Protein AF-A0A355BHC9-F1 (afdb_monomer_lite)

Secondary structure (DSSP, 8-state):
---------SSPPPP---PPP----PPPPBPTT-SEEEEEETTEEEEEE-BSS-EEEEEEEEETTPPPPPHHHHHTTTT-SEEEEEEE-TT--EEEEE--PPTT--EEEEEEEEE---

Foldseek 3Di:
DDDDPPPDDPDDDDDDDDDDDCQDDDFWDWDPPPQDWAPDDQFWTKTKTATQAWFKKKKFKAFPPPDDDDPVCRNVNPRGPDIDMDTYHHGDMDMDTTGRHHGPGDIDMDMDTGHPGD

Radius of gyration: 25.6 Å; chains: 1; bounding box: 84×25×62 Å

Sequence (118 aa):
AEDGAGNLQTTPVKLEVRTAAIDDTTPPVWEAGYPQATSIAETGFTLVGKTDEAGSLYYAVLAKGATEPTSEEVENGTGAIKHGSAAMTAGTECSCAITELAAETDYDVYVVAEDNAH

pLDDT: mean 87.8, std 15.35, range [51.0, 98.56]

Structure (mmCIF, N/CA/C/O backbone):
data_AF-A0A355BHC9-F1
#
_entry.id   AF-A0A355BHC9-F1
#
loop_
_atom_site.group_PDB
_atom_site.id
_atom_site.type_symbol
_atom_site.label_atom_id
_atom_site.label_alt_id
_atom_site.label_comp_id
_atom_site.label_asym_id
_atom_site.label_entity_id
_atom_site.label_seq_id
_atom_site.pdbx_PDB_ins_code
_atom_site.Cartn_x
_atom_site.Cartn_y
_atom_site.Cartn_z
_atom_site.occupancy
_atom_site.B_iso_or_equiv
_atom_site.auth_seq_id
_atom_site.auth_comp_id
_atom_site.auth_asym_id
_atom_site.auth_atom_id
_atom_site.pdbx_PDB_model_num
ATOM 1 N N . ALA A 1 1 ? 67.702 -4.086 -39.404 1.00 55.06 1 ALA A N 1
ATOM 2 C CA . ALA A 1 1 ? 66.532 -4.400 -38.569 1.00 55.06 1 ALA A CA 1
ATOM 3 C C . ALA A 1 1 ? 65.545 -3.272 -38.778 1.00 55.06 1 ALA A C 1
ATOM 5 O O . ALA A 1 1 ? 66.012 -2.148 -38.698 1.00 55.06 1 ALA A O 1
ATOM 6 N N . GLU A 1 2 ? 64.299 -3.589 -39.142 1.00 51.00 2 GLU A N 1
ATOM 7 C CA . GLU A 1 2 ? 63.063 -2.805 -38.935 1.00 51.00 2 GLU A CA 1
ATOM 8 C C . GLU A 1 2 ? 61.977 -3.371 -39.870 1.00 51.00 2 GLU A C 1
ATOM 10 O O . GLU A 1 2 ? 61.818 -2.936 -41.004 1.00 51.00 2 GLU A O 1
ATOM 15 N N . ASP A 1 3 ? 61.267 -4.402 -39.402 1.00 55.72 3 ASP A N 1
ATOM 16 C CA . ASP A 1 3 ? 59.870 -4.621 -39.789 1.00 55.72 3 ASP A CA 1
ATOM 17 C C . ASP A 1 3 ? 59.040 -4.195 -38.577 1.00 55.72 3 ASP A C 1
ATOM 19 O O . ASP A 1 3 ? 59.245 -4.692 -37.468 1.00 55.72 3 ASP A O 1
ATOM 23 N N . GLY A 1 4 ? 58.194 -3.193 -38.770 1.00 55.09 4 GLY A N 1
ATOM 24 C CA . GLY A 1 4 ? 57.394 -2.602 -37.704 1.00 55.09 4 GLY A CA 1
ATOM 25 C C . GLY A 1 4 ? 56.488 -1.466 -38.166 1.00 55.09 4 GLY A C 1
ATOM 26 O O . GLY A 1 4 ? 56.025 -0.687 -37.338 1.00 55.09 4 GLY A O 1
ATOM 27 N N . ALA A 1 5 ? 56.227 -1.332 -39.468 1.00 57.84 5 ALA A N 1
ATOM 28 C CA . ALA A 1 5 ? 55.257 -0.362 -39.959 1.00 57.84 5 ALA A CA 1
ATOM 29 C C . ALA A 1 5 ? 53.887 -1.043 -40.008 1.00 57.84 5 ALA A C 1
ATOM 31 O O . ALA A 1 5 ? 53.484 -1.600 -41.027 1.00 57.84 5 ALA A O 1
ATOM 32 N N . GLY A 1 6 ? 53.195 -1.052 -38.866 1.00 60.25 6 GLY A N 1
ATOM 33 C CA . GLY A 1 6 ? 51.826 -1.550 -38.776 1.00 60.25 6 GLY A CA 1
ATOM 34 C C . GLY A 1 6 ? 50.956 -0.920 -39.866 1.00 60.25 6 GLY A C 1
ATOM 35 O O . GLY A 1 6 ? 50.880 0.302 -39.973 1.00 60.25 6 GLY A O 1
ATOM 36 N N . ASN A 1 7 ? 50.319 -1.762 -40.683 1.00 67.75 7 ASN A N 1
ATOM 37 C CA . ASN A 1 7 ? 49.438 -1.367 -41.784 1.00 67.75 7 ASN A CA 1
ATOM 38 C C . ASN A 1 7 ? 48.092 -0.839 -41.250 1.00 67.75 7 ASN A C 1
ATOM 40 O O . ASN A 1 7 ? 47.045 -1.467 -41.415 1.00 67.75 7 ASN A O 1
ATOM 44 N N . LEU A 1 8 ? 48.139 0.275 -40.522 1.00 61.94 8 LEU A N 1
ATOM 45 C CA . LEU A 1 8 ? 46.978 0.899 -39.908 1.00 61.94 8 LEU A CA 1
ATOM 46 C C . LEU A 1 8 ? 46.284 1.817 -40.919 1.00 61.94 8 LEU A C 1
ATOM 48 O O . LEU A 1 8 ? 46.925 2.540 -41.679 1.00 61.94 8 LEU A O 1
ATOM 52 N N . GLN A 1 9 ? 44.956 1.786 -40.919 1.00 64.25 9 GLN A N 1
ATOM 53 C CA . GLN A 1 9 ? 44.127 2.570 -41.827 1.00 64.25 9 GLN A CA 1
ATOM 54 C C . GLN A 1 9 ? 44.439 4.075 -41.729 1.00 64.25 9 GLN A C 1
ATOM 56 O O . GLN A 1 9 ? 44.477 4.645 -40.641 1.00 64.25 9 GLN A O 1
ATOM 61 N N . THR A 1 10 ? 44.616 4.735 -42.878 1.00 72.50 10 THR A N 1
ATOM 62 C CA . THR A 1 10 ? 44.998 6.159 -42.966 1.00 72.50 10 THR A CA 1
ATOM 63 C C . THR A 1 10 ? 43.844 7.125 -42.713 1.00 72.50 10 THR A C 1
ATOM 65 O O . THR A 1 10 ? 44.063 8.322 -42.536 1.00 72.50 10 THR A O 1
ATOM 68 N N . THR A 1 11 ? 42.602 6.644 -42.711 1.00 61.72 11 THR A N 1
ATOM 69 C CA . THR A 1 11 ? 41.423 7.480 -42.459 1.00 61.72 11 THR A CA 1
ATOM 70 C C . THR A 1 11 ? 40.434 6.733 -41.576 1.00 61.72 11 THR A C 1
ATOM 72 O O . THR A 1 11 ? 39.849 5.761 -42.049 1.00 61.72 11 THR A O 1
ATOM 75 N N . PRO A 1 12 ? 40.227 7.141 -40.315 1.00 69.19 12 PRO A N 1
ATOM 76 C CA . PRO A 1 12 ? 39.269 6.482 -39.435 1.00 69.19 12 PRO A CA 1
ATOM 77 C C . PRO A 1 12 ? 37.821 6.678 -39.918 1.00 69.19 12 PRO A C 1
ATOM 79 O O . PRO A 1 12 ? 37.490 7.692 -40.533 1.00 69.19 12 PRO A O 1
ATOM 82 N N . VAL A 1 13 ? 36.948 5.713 -39.611 1.00 85.38 13 VAL A N 1
ATOM 83 C CA . VAL A 1 13 ? 35.499 5.792 -39.871 1.00 85.38 13 VAL A CA 1
ATOM 84 C C . VAL A 1 13 ? 34.794 6.322 -38.624 1.00 85.38 13 VAL A C 1
ATOM 86 O O . VAL A 1 13 ? 34.962 5.774 -37.536 1.00 85.38 13 VAL A O 1
ATOM 89 N N . LYS A 1 14 ? 33.986 7.378 -38.774 1.00 70.00 14 LYS A N 1
ATOM 90 C CA . LYS A 1 14 ? 33.118 7.882 -37.701 1.00 70.00 14 LYS A CA 1
ATOM 91 C C . LYS A 1 14 ? 31.873 6.999 -37.611 1.00 70.00 14 LYS A C 1
ATOM 93 O O . LYS A 1 14 ? 31.102 6.956 -38.566 1.00 70.00 14 LYS A O 1
ATOM 98 N N . LEU A 1 15 ? 31.661 6.341 -36.472 1.00 56.62 15 LEU A N 1
ATOM 99 C CA . LEU A 1 15 ? 30.392 5.684 -36.160 1.00 56.62 15 LEU A CA 1
ATOM 100 C C . LEU A 1 15 ? 29.579 6.594 -35.240 1.00 56.62 15 LEU A C 1
ATOM 102 O O . LEU A 1 15 ? 30.007 6.905 -34.130 1.00 56.62 15 LEU A O 1
ATOM 106 N N . GLU A 1 16 ? 28.418 7.034 -35.710 1.00 61.12 16 GLU A N 1
ATOM 107 C CA . GLU A 1 16 ? 27.468 7.756 -34.868 1.00 61.12 16 GLU A CA 1
ATOM 108 C C . GLU A 1 16 ? 26.646 6.731 -34.086 1.00 61.12 16 GLU A C 1
ATOM 110 O O . GLU A 1 16 ? 25.800 6.036 -34.644 1.00 61.12 16 GLU A O 1
ATOM 115 N N . VAL A 1 17 ? 26.946 6.605 -32.792 1.00 60.34 17 VAL A N 1
ATOM 116 C CA . VAL A 1 17 ? 26.212 5.757 -31.847 1.00 60.34 17 VAL A CA 1
ATOM 117 C C . VAL A 1 17 ? 25.418 6.651 -30.907 1.00 60.34 17 VAL A C 1
ATOM 119 O O . VAL A 1 17 ? 25.961 7.591 -30.329 1.00 60.34 17 VAL A O 1
ATOM 122 N N . ARG A 1 18 ? 24.143 6.316 -30.713 1.00 58.97 18 ARG A N 1
ATOM 123 C CA . ARG A 1 18 ? 23.320 6.812 -29.610 1.00 58.97 18 ARG A CA 1
ATOM 124 C C . ARG A 1 18 ? 22.978 5.627 -28.715 1.00 58.97 18 ARG A C 1
ATOM 126 O O . ARG A 1 18 ? 22.380 4.665 -29.187 1.00 58.97 18 ARG A O 1
ATOM 133 N N . THR A 1 19 ? 23.360 5.688 -27.445 1.00 57.59 19 THR A N 1
ATOM 134 C CA . THR A 1 19 ? 22.872 4.753 -26.424 1.00 57.59 19 THR A CA 1
ATOM 135 C C . THR A 1 19 ? 21.426 5.119 -26.072 1.00 57.59 19 THR A C 1
ATOM 137 O O . THR A 1 19 ? 21.087 6.304 -26.043 1.00 57.59 19 THR A O 1
ATOM 140 N N . ALA A 1 20 ? 20.556 4.124 -25.879 1.00 56.41 20 ALA A N 1
ATOM 141 C CA . ALA A 1 20 ? 19.162 4.361 -25.501 1.00 56.41 20 ALA A CA 1
ATOM 142 C C . ALA A 1 20 ? 19.079 5.082 -24.143 1.00 56.41 20 ALA A C 1
ATOM 144 O O . ALA A 1 20 ? 19.908 4.828 -23.269 1.00 56.41 20 ALA A O 1
ATOM 145 N N . ALA A 1 21 ? 18.096 5.973 -23.986 1.00 57.00 21 ALA A N 1
ATOM 146 C CA . ALA A 1 21 ? 17.645 6.391 -22.664 1.00 57.00 21 ALA A CA 1
ATOM 147 C C . ALA A 1 21 ? 16.741 5.274 -22.129 1.00 57.00 21 ALA A C 1
ATOM 149 O O . ALA A 1 21 ? 15.896 4.769 -22.871 1.00 57.00 21 ALA A O 1
ATOM 150 N N . ILE A 1 22 ? 16.996 4.845 -20.900 1.00 54.84 22 ILE A N 1
ATOM 151 C CA . ILE A 1 22 ? 16.190 3.874 -20.159 1.00 54.84 22 ILE A CA 1
ATOM 152 C C . ILE A 1 22 ? 15.251 4.635 -19.223 1.00 54.84 22 ILE A C 1
ATOM 154 O O . ILE A 1 22 ? 15.260 4.352 -18.036 1.00 54.84 22 ILE A O 1
ATOM 158 N N . ASP A 1 23 ? 14.522 5.640 -19.726 1.00 58.50 23 ASP A N 1
ATOM 159 C CA . ASP A 1 23 ? 13.458 6.256 -18.927 1.00 58.50 23 ASP A CA 1
ATOM 160 C C . ASP A 1 23 ? 12.441 5.139 -18.643 1.00 58.50 23 ASP A C 1
ATOM 162 O O . ASP A 1 23 ? 11.641 4.780 -19.520 1.00 58.50 23 ASP A O 1
ATOM 166 N N . ASP A 1 24 ? 12.565 4.501 -17.479 1.00 62.59 24 ASP A N 1
ATOM 167 C CA . ASP A 1 24 ? 11.571 3.552 -17.021 1.00 62.59 24 ASP A CA 1
ATOM 168 C C . ASP A 1 24 ? 10.325 4.358 -16.680 1.00 62.59 24 ASP A C 1
ATOM 170 O O . ASP A 1 24 ? 10.375 5.428 -16.078 1.00 62.59 24 ASP A O 1
ATOM 174 N N . THR A 1 25 ? 9.213 3.925 -17.246 1.00 66.69 25 THR A N 1
ATOM 175 C CA . THR A 1 25 ? 7.926 4.617 -17.125 1.00 66.69 25 THR A CA 1
ATOM 176 C C . THR A 1 25 ? 6.816 3.624 -16.829 1.00 66.69 25 THR A C 1
ATOM 178 O O . THR A 1 25 ? 5.633 3.983 -16.878 1.00 66.69 25 THR A O 1
ATOM 181 N N . THR A 1 26 ? 7.168 2.358 -16.589 1.00 75.62 26 THR A N 1
ATOM 182 C CA . THR A 1 26 ? 6.192 1.353 -16.205 1.00 75.62 26 THR A CA 1
ATOM 183 C C . THR A 1 26 ? 5.975 1.433 -14.701 1.00 75.62 26 THR A C 1
ATOM 185 O O . THR A 1 26 ? 6.935 1.387 -13.961 1.00 75.62 26 THR A O 1
ATOM 188 N N . PRO A 1 27 ? 4.733 1.570 -14.213 1.00 81.31 27 PRO A N 1
ATOM 189 C CA . PRO A 1 27 ? 4.493 1.562 -12.777 1.00 81.31 27 PRO A CA 1
ATOM 190 C C . PRO A 1 27 ? 4.730 0.156 -12.192 1.00 81.31 27 PRO A C 1
ATOM 192 O O . PRO A 1 27 ? 4.425 -0.829 -12.879 1.00 81.31 27 PRO A O 1
ATOM 195 N N . PRO A 1 28 ? 5.125 0.044 -10.906 1.00 89.00 28 PRO A N 1
ATOM 196 C CA . PRO A 1 28 ? 5.324 -1.240 -10.255 1.00 89.00 28 PRO A CA 1
ATOM 197 C C . PRO A 1 28 ? 4.053 -2.090 -10.281 1.00 89.00 28 PRO A C 1
ATOM 199 O O . PRO A 1 28 ? 2.951 -1.615 -9.981 1.00 89.00 28 PRO A O 1
ATOM 202 N N . VAL A 1 29 ? 4.201 -3.380 -10.572 1.00 92.00 29 VAL A N 1
ATOM 203 C CA . VAL A 1 29 ? 3.105 -4.348 -10.557 1.00 92.00 29 VAL A CA 1
ATOM 204 C C . VAL A 1 29 ? 3.199 -5.194 -9.296 1.00 92.00 29 VAL A C 1
ATOM 206 O O . VAL A 1 29 ? 4.242 -5.762 -8.974 1.00 92.00 29 VAL A O 1
ATOM 209 N N . TRP A 1 30 ? 2.085 -5.313 -8.571 1.00 94.88 30 TRP A N 1
ATOM 210 C CA . TRP A 1 30 ? 2.005 -6.204 -7.415 1.00 94.88 30 TRP A CA 1
ATOM 211 C C . TRP A 1 30 ? 2.245 -7.658 -7.822 1.00 94.88 30 TRP A C 1
ATOM 213 O O . TRP A 1 30 ? 1.598 -8.186 -8.731 1.00 94.88 30 TRP A O 1
ATOM 223 N N . GLU A 1 31 ? 3.135 -8.337 -7.102 1.00 96.38 31 GLU A N 1
ATOM 224 C CA . GLU A 1 31 ? 3.299 -9.776 -7.258 1.00 96.38 31 GLU A CA 1
ATOM 225 C C . GLU A 1 31 ? 2.065 -10.538 -6.751 1.00 96.38 31 GLU A C 1
ATOM 227 O O . GLU A 1 31 ? 1.328 -10.092 -5.868 1.00 96.38 31 GLU A O 1
ATOM 232 N N . ALA A 1 32 ? 1.844 -11.738 -7.293 1.00 96.25 32 ALA A N 1
ATOM 233 C CA . ALA A 1 32 ? 0.706 -12.571 -6.921 1.00 96.25 32 ALA A CA 1
ATOM 234 C C . ALA A 1 32 ? 0.666 -12.841 -5.404 1.00 96.25 32 ALA A C 1
ATOM 236 O O . ALA A 1 32 ? 1.629 -13.340 -4.824 1.00 96.25 32 ALA A O 1
ATOM 237 N N . GLY A 1 33 ? -0.480 -12.552 -4.779 1.00 95.38 33 GLY A N 1
ATOM 238 C CA . GLY A 1 33 ? -0.669 -12.669 -3.329 1.00 95.38 33 GLY A CA 1
ATOM 239 C C . GLY A 1 33 ? -0.381 -11.385 -2.544 1.00 95.38 33 GLY A C 1
ATOM 240 O O . GLY A 1 33 ? -0.571 -11.389 -1.331 1.00 95.38 33 GLY A O 1
ATOM 241 N N . TYR A 1 34 ? 0.022 -10.303 -3.216 1.00 96.44 34 TYR A N 1
ATOM 242 C CA . TYR A 1 34 ? 0.229 -8.980 -2.629 1.00 96.44 34 TYR A CA 1
ATOM 243 C C . TYR A 1 34 ? -0.704 -7.925 -3.250 1.00 96.44 34 TYR A C 1
ATOM 245 O O . TYR A 1 34 ? -1.167 -8.104 -4.379 1.00 96.44 34 TYR A O 1
ATOM 253 N N . PRO A 1 35 ? -0.968 -6.814 -2.537 1.00 97.38 35 PRO A N 1
ATOM 254 C CA . PRO A 1 35 ? -0.670 -6.599 -1.116 1.00 97.38 35 PRO A CA 1
ATOM 255 C C . PRO A 1 35 ? -1.537 -7.490 -0.207 1.00 97.38 35 PRO A C 1
ATOM 257 O O . PRO A 1 35 ? -2.590 -7.978 -0.617 1.00 97.38 35 PRO A O 1
ATOM 260 N N . GLN A 1 36 ? -1.102 -7.714 1.036 1.00 97.69 36 GLN A N 1
ATOM 261 C CA . GLN A 1 36 ? -1.808 -8.584 1.986 1.00 97.69 36 GLN A CA 1
ATOM 262 C C . GLN A 1 36 ? -1.691 -8.082 3.430 1.00 97.69 36 GLN A C 1
ATOM 264 O O . GLN A 1 36 ? -0.644 -7.593 3.848 1.00 97.69 36 GLN A O 1
ATOM 269 N N . ALA A 1 37 ? -2.748 -8.270 4.224 1.00 97.31 37 ALA A N 1
ATOM 270 C CA . ALA A 1 37 ? -2.697 -8.116 5.676 1.00 97.31 37 ALA A CA 1
ATOM 271 C C . ALA A 1 37 ? -2.318 -9.444 6.355 1.00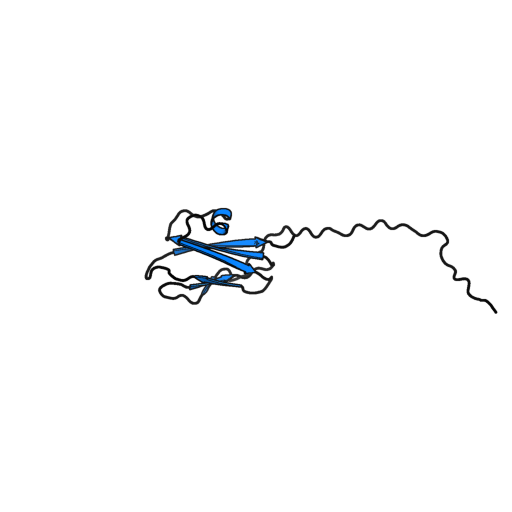 97.31 37 ALA A C 1
ATOM 273 O O . ALA A 1 37 ? -2.913 -10.490 6.095 1.00 97.31 37 ALA A O 1
ATOM 274 N N . THR A 1 38 ? -1.339 -9.401 7.251 1.00 97.38 38 THR A N 1
ATOM 275 C CA . THR A 1 38 ? -0.857 -10.529 8.057 1.00 97.38 38 THR A CA 1
ATOM 276 C C . THR A 1 38 ? -0.800 -10.136 9.533 1.00 97.38 38 THR A C 1
ATOM 278 O O . THR A 1 38 ? -1.056 -8.984 9.883 1.00 97.38 38 THR A O 1
ATOM 281 N N . SER A 1 39 ? -0.486 -11.089 10.419 1.00 96.69 39 SER A N 1
ATOM 282 C CA . SER A 1 39 ? -0.301 -10.832 11.859 1.00 96.69 39 SER A CA 1
ATOM 283 C C . SER A 1 39 ? -1.442 -10.018 12.491 1.00 96.69 39 SER A C 1
ATOM 285 O O . SER A 1 39 ? -1.202 -9.071 13.236 1.00 96.69 39 SER A O 1
ATOM 287 N N . ILE A 1 40 ? -2.688 -10.359 12.144 1.00 96.12 40 ILE A N 1
ATOM 288 C CA . ILE A 1 40 ? -3.881 -9.634 12.593 1.00 96.12 40 ILE A CA 1
ATOM 289 C C . ILE A 1 40 ? -4.026 -9.792 14.110 1.00 96.12 40 ILE A C 1
ATOM 291 O O . ILE A 1 40 ? -4.081 -10.907 14.631 1.00 96.12 40 ILE A O 1
ATOM 295 N N . ALA A 1 41 ? -4.087 -8.662 14.803 1.00 96.38 41 ALA A N 1
ATOM 296 C CA . ALA A 1 41 ? -4.260 -8.531 16.240 1.00 96.38 41 ALA A CA 1
ATOM 297 C C . ALA A 1 41 ? -5.528 -7.720 16.549 1.00 96.38 41 ALA A C 1
ATOM 299 O O . ALA A 1 41 ? -6.191 -7.204 15.654 1.00 96.38 41 ALA A O 1
ATOM 300 N N . GLU A 1 42 ? -5.858 -7.585 17.834 1.00 96.81 42 GLU A N 1
ATOM 301 C CA . GLU A 1 42 ? -7.064 -6.877 18.285 1.00 96.81 42 GLU A CA 1
ATOM 302 C C . GLU A 1 42 ? -7.115 -5.412 17.816 1.00 96.81 42 GLU A C 1
ATOM 304 O O . GLU A 1 42 ? -8.177 -4.915 17.464 1.00 96.81 42 GLU A O 1
ATOM 309 N N . THR A 1 43 ? -5.968 -4.729 17.785 1.00 97.62 43 THR A N 1
ATOM 310 C CA . THR A 1 43 ? -5.863 -3.282 17.520 1.00 97.62 43 THR A CA 1
ATOM 311 C C . TH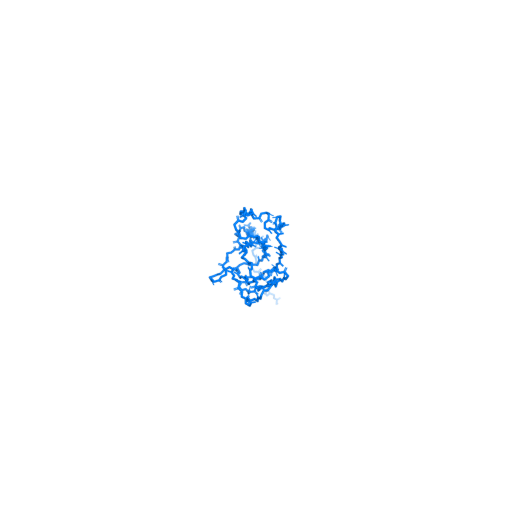R A 1 43 ? -4.874 -2.954 16.400 1.00 97.62 43 THR A C 1
ATOM 313 O O . THR A 1 43 ? -4.312 -1.855 16.345 1.00 97.62 43 THR A O 1
ATOM 316 N N . GLY A 1 44 ? -4.614 -3.909 15.505 1.00 97.81 44 GLY A N 1
ATOM 317 C CA . GLY A 1 44 ? -3.637 -3.720 14.440 1.00 97.81 44 GLY A CA 1
ATOM 318 C C . GLY A 1 44 ? -3.367 -4.957 13.594 1.00 97.81 44 GLY A C 1
ATOM 319 O O . GLY A 1 44 ? -3.893 -6.036 13.843 1.00 97.81 44 GLY A O 1
ATOM 320 N N . PHE A 1 45 ? -2.524 -4.787 12.584 1.00 98.56 45 PHE A N 1
ATOM 321 C CA . PHE A 1 45 ? -2.055 -5.844 11.691 1.00 98.56 45 PHE A CA 1
ATOM 322 C C . PHE A 1 45 ? -0.757 -5.404 11.000 1.00 98.56 45 PHE A C 1
ATOM 324 O O . PHE A 1 45 ? -0.309 -4.262 11.128 1.00 98.56 45 PHE A O 1
ATOM 331 N N . THR A 1 46 ? -0.130 -6.308 10.255 1.00 98.50 46 THR A N 1
ATOM 332 C CA . THR A 1 46 ? 1.004 -5.989 9.383 1.00 98.50 46 THR A CA 1
ATOM 333 C C . THR A 1 46 ? 0.543 -5.993 7.933 1.00 98.50 46 THR A C 1
ATOM 335 O O . THR A 1 46 ? 0.052 -7.006 7.443 1.00 98.50 46 THR A O 1
ATOM 338 N N . LEU A 1 47 ? 0.706 -4.875 7.234 1.00 98.50 47 LEU A N 1
ATOM 339 C CA . LEU A 1 47 ? 0.550 -4.814 5.785 1.00 98.50 47 LEU A CA 1
ATOM 340 C C . LEU A 1 47 ? 1.868 -5.240 5.141 1.00 98.50 47 LEU A C 1
ATOM 342 O O . LEU A 1 47 ? 2.907 -4.667 5.462 1.00 98.50 47 LEU A O 1
ATOM 346 N N . VAL A 1 48 ? 1.828 -6.218 4.242 1.00 98.19 48 VAL A N 1
ATOM 347 C CA . VAL A 1 48 ? 2.979 -6.627 3.430 1.00 98.19 48 VAL A CA 1
ATOM 348 C C . VAL A 1 48 ? 2.725 -6.336 1.957 1.00 98.19 48 VAL A C 1
ATOM 350 O O . VAL A 1 48 ? 1.606 -6.499 1.460 1.00 98.19 48 VAL A O 1
ATOM 353 N N . GLY A 1 49 ? 3.771 -5.901 1.262 1.00 97.56 49 GLY A N 1
ATOM 354 C CA . GLY A 1 49 ? 3.741 -5.555 -0.153 1.00 97.56 49 GLY A CA 1
ATOM 355 C C . GLY A 1 49 ? 4.962 -6.097 -0.882 1.00 97.56 49 GLY A C 1
ATOM 356 O O . GLY A 1 49 ? 6.039 -6.211 -0.303 1.00 97.56 49 GLY A O 1
ATOM 357 N N . LYS A 1 50 ? 4.792 -6.438 -2.157 1.00 97.69 50 LYS A N 1
ATOM 358 C CA . LYS A 1 50 ? 5.870 -6.910 -3.022 1.00 97.69 50 LYS A CA 1
ATOM 359 C C . LYS A 1 50 ? 5.541 -6.580 -4.471 1.00 97.69 50 LYS A C 1
ATOM 361 O O . LYS A 1 50 ? 4.458 -6.932 -4.939 1.00 97.69 50 LYS A O 1
ATOM 366 N N . THR A 1 51 ? 6.466 -5.926 -5.155 1.00 96.25 51 THR A N 1
ATOM 367 C CA . THR A 1 51 ? 6.341 -5.526 -6.561 1.00 96.25 51 THR A CA 1
ATOM 368 C C . THR A 1 51 ? 7.488 -6.094 -7.382 1.00 96.25 51 THR A C 1
ATOM 370 O O . THR A 1 51 ? 8.532 -6.460 -6.835 1.00 96.25 51 THR A O 1
ATOM 373 N N . ASP A 1 52 ? 7.297 -6.174 -8.694 1.00 92.69 52 ASP A N 1
ATOM 374 C CA . ASP A 1 52 ? 8.343 -6.536 -9.656 1.00 92.69 52 ASP A CA 1
ATOM 375 C C . ASP A 1 52 ? 9.381 -5.424 -9.883 1.00 92.69 52 ASP A C 1
ATOM 377 O O . ASP A 1 52 ? 10.473 -5.703 -10.376 1.00 92.69 52 ASP A O 1
ATOM 381 N N . GLU A 1 53 ? 9.083 -4.208 -9.427 1.00 89.62 53 GLU A N 1
ATOM 382 C CA . GLU A 1 53 ? 9.948 -3.035 -9.518 1.00 89.62 53 GLU A CA 1
ATOM 383 C C . GLU A 1 53 ? 10.248 -2.404 -8.147 1.00 89.62 53 GLU A C 1
ATOM 385 O O . GLU A 1 53 ? 9.530 -2.617 -7.165 1.00 89.62 53 GLU A O 1
ATOM 390 N N . ALA A 1 54 ? 11.358 -1.667 -8.054 1.00 91.50 54 ALA A N 1
ATOM 391 C CA . ALA A 1 54 ? 11.694 -0.882 -6.871 1.00 91.50 54 ALA A CA 1
ATOM 392 C C . ALA A 1 54 ? 10.864 0.407 -6.839 1.00 91.50 54 ALA A C 1
ATOM 394 O O . ALA A 1 54 ? 10.578 0.998 -7.868 1.00 91.50 54 ALA A O 1
ATOM 395 N N . GLY A 1 55 ? 10.500 0.874 -5.652 1.00 93.81 55 GLY A N 1
ATOM 396 C CA . GLY A 1 55 ? 9.533 1.960 -5.560 1.00 93.81 55 GLY A CA 1
ATOM 397 C C . GLY A 1 55 ? 9.181 2.316 -4.131 1.00 93.81 55 GLY A C 1
ATOM 398 O O . GLY A 1 55 ? 9.949 2.056 -3.198 1.00 93.81 55 GLY A O 1
ATOM 399 N N . SER A 1 56 ? 7.995 2.875 -3.958 1.00 95.88 56 SER A N 1
ATOM 400 C CA . SER A 1 56 ? 7.429 3.231 -2.664 1.00 95.88 56 SER A CA 1
ATOM 401 C C . SER A 1 56 ? 6.030 2.637 -2.534 1.00 95.88 56 SER A C 1
ATOM 403 O O . SER A 1 56 ? 5.195 2.801 -3.414 1.00 95.88 56 SER A O 1
ATOM 405 N N . LEU A 1 57 ? 5.759 1.957 -1.422 1.00 97.44 57 LEU A N 1
ATOM 406 C CA . LEU A 1 57 ? 4.410 1.577 -1.013 1.00 97.44 57 LEU A CA 1
ATOM 407 C C . LEU A 1 57 ? 3.841 2.706 -0.165 1.00 97.44 57 LEU A C 1
ATOM 409 O O . LEU A 1 57 ? 4.472 3.080 0.821 1.00 97.44 57 LEU A O 1
ATOM 413 N N . TYR A 1 58 ? 2.630 3.159 -0.468 1.00 98.25 58 TYR A N 1
ATOM 414 C CA . TYR A 1 58 ? 1.822 4.031 0.382 1.00 98.25 58 TYR A CA 1
ATOM 415 C C . TYR A 1 58 ? 0.540 3.314 0.785 1.00 98.25 58 TYR A C 1
ATOM 417 O O . TYR A 1 58 ? -0.018 2.540 0.004 1.00 98.25 58 TYR A O 1
ATOM 425 N N . TYR A 1 59 ? 0.059 3.561 2.000 1.00 98.44 59 TYR A N 1
ATOM 426 C CA . TYR A 1 59 ? -1.208 3.009 2.462 1.00 98.44 59 TYR A CA 1
ATOM 427 C C . TYR A 1 59 ? -2.041 4.029 3.232 1.00 98.44 59 TYR A C 1
ATOM 429 O O . TYR A 1 59 ? -1.510 4.891 3.934 1.00 98.44 59 TYR A O 1
ATOM 437 N N . ALA A 1 60 ? -3.357 3.846 3.165 1.00 98.38 60 ALA A N 1
ATOM 438 C CA . ALA A 1 60 ? -4.351 4.576 3.936 1.00 98.38 60 ALA A CA 1
ATOM 439 C C . ALA A 1 60 ? -5.399 3.603 4.499 1.00 98.38 60 ALA A C 1
ATOM 441 O O . ALA A 1 60 ? -5.980 2.797 3.772 1.00 98.38 60 ALA A O 1
ATOM 442 N N . VAL A 1 61 ? -5.644 3.681 5.806 1.00 98.38 61 VAL A N 1
ATOM 443 C CA . VAL A 1 61 ? -6.671 2.918 6.527 1.00 98.38 61 VAL A CA 1
ATOM 444 C C . VAL A 1 61 ? -7.853 3.837 6.799 1.00 98.38 61 VAL A C 1
ATOM 446 O O . VAL A 1 61 ? -7.700 4.860 7.469 1.00 98.38 61 VAL A O 1
ATOM 449 N N . LEU A 1 62 ? -9.029 3.478 6.297 1.00 98.12 62 LEU A N 1
ATOM 450 C CA . LEU A 1 62 ? -10.271 4.226 6.462 1.00 98.12 62 LEU A CA 1
ATOM 451 C C . LEU A 1 62 ? -11.311 3.379 7.204 1.00 98.12 62 LEU A C 1
ATOM 453 O O . LEU A 1 62 ? -11.228 2.151 7.252 1.00 98.12 62 LEU A O 1
ATOM 457 N N . ALA A 1 63 ? -12.311 4.038 7.792 1.00 97.06 63 ALA A N 1
ATOM 458 C CA . ALA A 1 63 ? -13.464 3.340 8.354 1.00 97.06 63 ALA A CA 1
ATOM 459 C C . 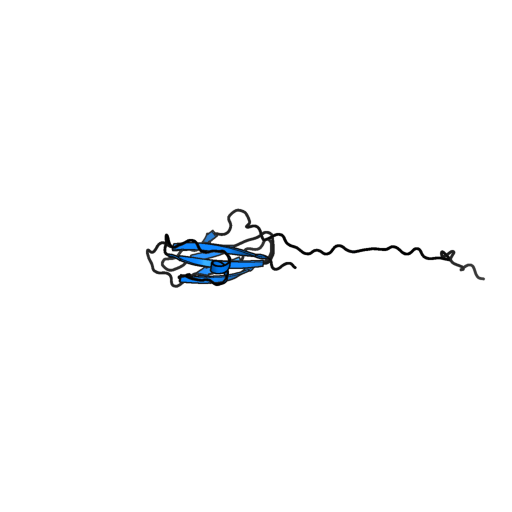ALA A 1 63 ? -14.196 2.549 7.259 1.00 97.06 63 ALA A C 1
ATOM 461 O O . ALA A 1 63 ? -14.300 3.018 6.121 1.00 97.06 63 ALA A O 1
ATOM 462 N N . LYS A 1 64 ? -14.743 1.380 7.612 1.00 97.12 64 LYS A N 1
ATOM 463 C CA . LYS A 1 64 ? -15.521 0.561 6.678 1.00 97.12 64 LYS A CA 1
ATOM 464 C C . LYS A 1 64 ? -16.617 1.384 5.989 1.00 97.12 64 LYS A C 1
ATOM 466 O O . LYS A 1 64 ? -17.475 1.967 6.652 1.00 97.12 64 LYS A O 1
ATOM 471 N N . GLY A 1 65 ? -16.619 1.383 4.656 1.00 94.00 65 GLY A N 1
ATOM 472 C CA . GLY A 1 65 ? -17.633 2.058 3.838 1.00 94.00 65 GLY A CA 1
ATOM 473 C C . GLY A 1 65 ? -17.472 3.577 3.723 1.00 94.00 65 GLY A C 1
ATOM 474 O O . GLY A 1 65 ? -18.393 4.240 3.245 1.00 94.00 65 GLY A O 1
ATOM 475 N N . ALA A 1 66 ? -16.334 4.134 4.148 1.00 95.94 66 ALA A N 1
ATOM 476 C CA . ALA A 1 66 ? -15.958 5.499 3.796 1.00 95.94 66 ALA A CA 1
ATOM 477 C C . ALA A 1 66 ? -15.803 5.657 2.271 1.00 95.94 66 ALA A C 1
ATOM 479 O O . ALA A 1 66 ? -15.655 4.674 1.543 1.00 95.94 66 ALA A O 1
ATOM 480 N N . THR A 1 67 ? -15.833 6.902 1.790 1.00 95.12 67 THR A N 1
ATOM 481 C CA . THR A 1 67 ? -15.554 7.210 0.382 1.00 95.12 67 THR A CA 1
ATOM 482 C C . THR A 1 67 ? -14.180 6.671 -0.009 1.00 95.12 67 THR A C 1
ATOM 484 O O . THR A 1 67 ? -13.207 6.893 0.709 1.00 95.12 67 THR A O 1
ATOM 487 N N . GLU A 1 68 ? -14.118 5.971 -1.141 1.00 95.31 68 GLU A N 1
ATOM 488 C CA . GLU A 1 68 ? -12.865 5.471 -1.706 1.00 95.31 68 GLU A CA 1
ATOM 489 C C . GLU A 1 68 ? -11.919 6.647 -2.026 1.00 95.31 68 GLU A C 1
ATOM 491 O O . GLU A 1 68 ? -12.346 7.583 -2.711 1.00 95.31 68 GLU A O 1
ATOM 496 N N . PRO A 1 69 ? -10.671 6.634 -1.520 1.00 93.81 69 PRO A N 1
ATOM 497 C CA . PRO A 1 69 ? -9.694 7.679 -1.791 1.00 93.81 69 PRO A CA 1
ATOM 498 C C . PRO A 1 69 ? -9.091 7.531 -3.193 1.00 93.81 69 PRO A C 1
ATOM 500 O O . PRO A 1 69 ? -8.960 6.432 -3.733 1.00 93.81 69 PRO A O 1
ATOM 503 N N . THR A 1 70 ? -8.653 8.644 -3.766 1.00 97.00 70 THR A N 1
ATOM 504 C CA . THR A 1 70 ? -7.767 8.666 -4.938 1.00 97.00 70 THR A CA 1
ATOM 505 C C . THR A 1 70 ? -6.343 8.238 -4.567 1.00 97.00 70 THR A C 1
ATOM 507 O O . THR A 1 70 ? -5.960 8.275 -3.399 1.00 97.00 70 THR A O 1
ATOM 510 N N . SER A 1 71 ? -5.514 7.874 -5.553 1.00 95.12 71 SER A N 1
ATOM 511 C CA . SER A 1 71 ? -4.114 7.503 -5.291 1.00 95.12 71 SER A CA 1
ATOM 512 C C . SER A 1 71 ? -3.318 8.617 -4.602 1.00 95.12 71 SER A C 1
ATOM 514 O O . SER A 1 71 ? -2.567 8.337 -3.675 1.00 95.12 71 SER A O 1
ATOM 516 N N . GLU A 1 72 ? -3.540 9.875 -4.995 1.00 94.94 72 GLU A N 1
ATOM 517 C CA . GLU A 1 72 ? -2.923 11.054 -4.367 1.00 94.94 72 GLU A CA 1
ATOM 518 C C . GLU A 1 72 ? -3.389 11.229 -2.912 1.00 94.94 72 GLU A C 1
ATOM 520 O O . GLU A 1 72 ? -2.615 11.614 -2.036 1.00 94.94 72 GLU A O 1
ATOM 525 N N . GLU A 1 73 ? -4.651 10.909 -2.613 1.00 96.62 73 GLU A N 1
ATOM 526 C CA . GLU A 1 73 ? -5.152 10.907 -1.238 1.00 96.62 73 GLU A CA 1
ATOM 527 C C . GLU A 1 73 ? -4.581 9.747 -0.415 1.00 96.62 73 GLU A C 1
ATOM 529 O O . GLU A 1 73 ? -4.385 9.927 0.783 1.00 96.62 73 GLU A O 1
ATOM 534 N N . VAL A 1 74 ? -4.273 8.591 -1.017 1.00 97.75 74 VAL A N 1
ATOM 535 C CA . VAL A 1 74 ? -3.570 7.487 -0.335 1.00 97.75 74 VAL A CA 1
ATOM 536 C C . VAL A 1 74 ? -2.125 7.873 -0.024 1.00 97.75 74 VAL A C 1
ATOM 538 O O . VAL A 1 74 ? -1.684 7.683 1.107 1.00 97.75 74 VAL A O 1
ATOM 541 N N . GLU A 1 75 ? -1.414 8.450 -0.992 1.00 95.38 75 GLU A N 1
ATOM 542 C CA . GLU A 1 75 ? -0.035 8.928 -0.841 1.00 95.38 75 GLU A CA 1
ATOM 543 C C . GLU A 1 75 ? 0.077 9.988 0.265 1.00 95.38 75 GLU A C 1
ATOM 545 O O . GLU A 1 75 ? 0.895 9.869 1.178 1.00 95.38 75 GLU A O 1
ATOM 550 N N . ASN A 1 76 ? -0.814 10.984 0.242 1.00 95.81 76 ASN A N 1
ATOM 551 C CA . ASN A 1 76 ? -0.862 12.053 1.241 1.00 95.81 76 ASN A CA 1
ATOM 552 C C . ASN A 1 76 ? -1.601 11.653 2.533 1.00 95.81 76 ASN A C 1
ATOM 554 O O . ASN A 1 76 ? -1.634 12.425 3.493 1.00 95.81 76 ASN A O 1
ATOM 558 N N . GLY A 1 77 ? -2.248 10.484 2.548 1.00 95.50 77 GLY A N 1
ATOM 559 C CA . GLY A 1 77 ? -3.084 9.984 3.639 1.00 95.50 77 GLY A CA 1
ATOM 560 C C . GLY A 1 77 ? -4.268 10.890 4.011 1.00 95.50 77 GLY A C 1
ATOM 561 O O . GLY A 1 77 ? -4.656 10.991 5.179 1.00 95.50 77 GLY A O 1
ATOM 562 N N . THR A 1 78 ? -4.859 11.560 3.025 1.00 96.81 78 THR A N 1
ATOM 563 C CA . THR A 1 7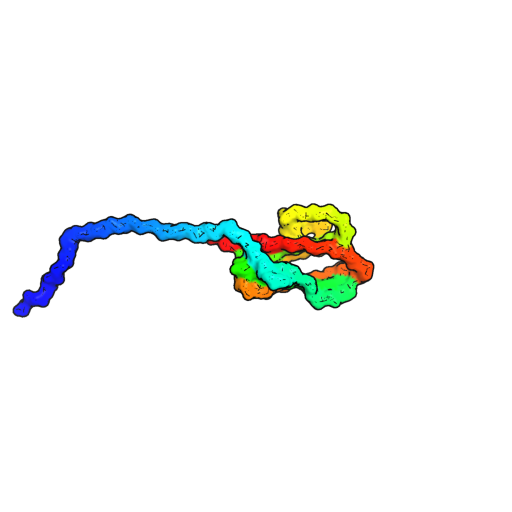8 ? -5.995 12.468 3.214 1.00 96.81 78 THR A CA 1
ATOM 564 C C . THR A 1 78 ? -7.235 11.692 3.657 1.00 96.81 78 THR A C 1
ATOM 566 O O . THR A 1 78 ? -7.658 10.739 3.013 1.00 96.81 78 THR A O 1
ATOM 569 N N . GLY A 1 79 ? -7.831 12.097 4.784 1.00 94.31 79 GLY A N 1
ATOM 570 C CA . GLY A 1 79 ? -9.024 11.443 5.337 1.00 94.31 79 GLY A CA 1
ATOM 571 C C . GLY A 1 79 ? -8.775 10.069 5.978 1.00 94.31 79 GLY A C 1
ATOM 572 O O . GLY A 1 79 ? -9.729 9.435 6.431 1.00 94.31 79 GLY A O 1
ATOM 573 N N . ALA A 1 80 ? -7.520 9.618 6.057 1.00 97.81 80 ALA A N 1
ATOM 574 C CA . ALA A 1 80 ? -7.158 8.336 6.645 1.00 97.81 80 ALA A CA 1
ATOM 575 C C . ALA A 1 80 ? -7.115 8.387 8.184 1.00 97.81 80 ALA A C 1
ATOM 577 O O . ALA A 1 80 ? -6.710 9.377 8.792 1.00 97.81 80 ALA A O 1
ATOM 578 N N . ILE A 1 81 ? -7.484 7.277 8.825 1.00 98.06 81 ILE A N 1
ATOM 579 C CA . ILE A 1 81 ? -7.318 7.047 10.270 1.00 98.06 81 ILE A CA 1
ATOM 580 C C . ILE A 1 81 ? -5.851 6.737 10.584 1.00 98.06 81 ILE A C 1
ATOM 582 O O . ILE A 1 81 ? -5.300 7.209 11.580 1.00 98.06 81 ILE A O 1
ATOM 586 N N . LYS A 1 82 ? -5.218 5.936 9.723 1.00 98.25 82 LYS A N 1
ATOM 587 C CA . LYS A 1 82 ? -3.780 5.653 9.721 1.00 98.25 82 LYS A CA 1
ATOM 588 C C . LYS A 1 82 ? -3.279 5.703 8.286 1.00 98.25 82 LYS A C 1
ATOM 590 O O . LYS A 1 82 ? -3.952 5.206 7.391 1.00 98.25 82 LYS A O 1
ATOM 595 N N . HIS A 1 83 ? -2.096 6.261 8.084 1.00 98.31 83 HIS A N 1
ATOM 596 C CA . HIS A 1 83 ? -1.419 6.268 6.795 1.00 98.31 83 HIS A CA 1
ATOM 597 C C . HIS A 1 83 ? 0.070 5.993 6.995 1.00 98.31 83 HIS A C 1
ATOM 599 O O . HIS A 1 83 ? 0.606 6.187 8.093 1.00 98.31 83 HIS A O 1
ATOM 605 N N . GLY A 1 84 ? 0.776 5.653 5.931 1.00 97.62 84 GLY A N 1
ATOM 606 C CA . GLY A 1 84 ? 2.230 5.611 5.957 1.00 97.62 84 GLY A CA 1
ATOM 607 C C . GLY A 1 84 ? 2.804 5.055 4.673 1.00 97.62 84 GLY A C 1
ATOM 608 O O . GLY A 1 84 ? 2.077 4.781 3.720 1.00 97.62 84 GLY A O 1
ATOM 609 N N . SER A 1 85 ? 4.118 4.865 4.676 1.00 97.62 85 SER A N 1
ATOM 610 C CA . SER A 1 85 ? 4.832 4.344 3.523 1.00 97.62 85 SER A CA 1
ATOM 611 C C . SER A 1 85 ? 5.988 3.430 3.906 1.00 97.62 85 SER A C 1
ATOM 613 O O . SER A 1 85 ? 6.464 3.433 5.046 1.00 97.62 85 SER A O 1
ATOM 615 N N . ALA A 1 86 ? 6.431 2.634 2.938 1.00 97.19 86 ALA A N 1
ATOM 616 C CA . ALA A 1 86 ? 7.643 1.835 3.016 1.00 97.19 86 ALA A CA 1
ATOM 617 C C . ALA A 1 86 ? 8.360 1.833 1.666 1.00 97.19 86 ALA A C 1
ATOM 619 O O . ALA A 1 86 ? 7.726 1.726 0.618 1.00 97.19 86 ALA A O 1
ATOM 620 N N . ALA A 1 87 ? 9.690 1.898 1.699 1.00 96.44 87 ALA A N 1
ATOM 621 C CA . ALA A 1 87 ? 10.492 1.680 0.503 1.00 96.44 87 ALA A CA 1
ATOM 622 C C . ALA A 1 87 ? 10.338 0.231 0.020 1.00 96.44 87 ALA A C 1
ATOM 624 O O . ALA A 1 87 ? 10.302 -0.708 0.823 1.00 96.44 87 ALA A O 1
ATOM 625 N N . MET A 1 88 ? 10.275 0.060 -1.294 1.00 95.88 88 MET A N 1
ATOM 626 C CA . MET A 1 88 ? 10.185 -1.227 -1.966 1.00 95.88 88 MET A CA 1
ATOM 627 C C . MET A 1 88 ? 11.463 -1.508 -2.746 1.00 95.88 88 MET A C 1
ATOM 629 O O . MET A 1 88 ? 12.021 -0.633 -3.406 1.00 95.88 88 MET A O 1
ATOM 633 N N . THR A 1 89 ? 11.879 -2.767 -2.711 1.00 94.31 89 THR A N 1
ATOM 634 C CA . THR A 1 89 ? 12.917 -3.307 -3.586 1.00 94.31 89 THR A CA 1
ATOM 635 C C . THR A 1 89 ? 12.260 -4.356 -4.470 1.00 94.31 89 THR A C 1
ATOM 637 O O . THR A 1 89 ? 11.5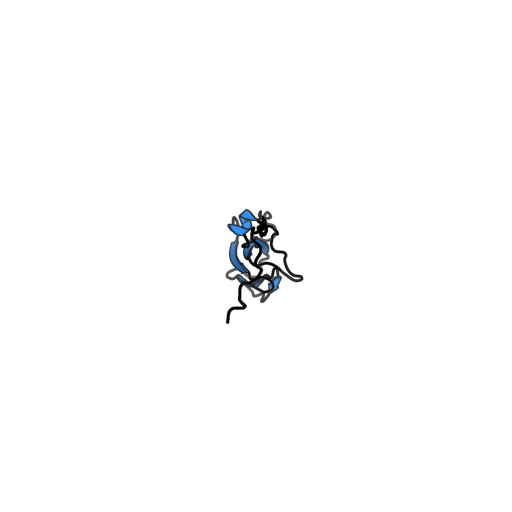69 -5.231 -3.948 1.00 94.31 89 THR A O 1
ATOM 640 N N . ALA A 1 90 ? 12.511 -4.297 -5.780 1.00 93.25 90 ALA A N 1
ATOM 641 C CA . ALA A 1 90 ? 12.012 -5.267 -6.753 1.00 93.25 90 ALA A CA 1
ATOM 642 C C . ALA A 1 90 ? 12.172 -6.715 -6.258 1.00 93.25 90 ALA A C 1
ATOM 644 O O . ALA A 1 90 ? 13.245 -7.124 -5.794 1.00 93.25 90 ALA A O 1
ATOM 645 N N . GLY A 1 91 ? 11.096 -7.494 -6.323 1.00 94.25 91 GLY A N 1
ATOM 646 C CA . GLY A 1 91 ? 11.085 -8.900 -5.937 1.00 94.25 91 GLY A CA 1
ATOM 647 C C . GLY A 1 91 ? 11.318 -9.166 -4.445 1.00 94.25 91 GLY A C 1
ATOM 648 O O . GLY A 1 91 ? 11.547 -10.319 -4.069 1.00 94.25 91 GLY A O 1
ATOM 649 N N . THR A 1 92 ? 11.248 -8.148 -3.583 1.00 97.50 92 THR A N 1
ATOM 650 C CA . THR A 1 92 ? 11.460 -8.266 -2.132 1.00 97.50 92 THR A CA 1
ATOM 651 C C . THR A 1 92 ? 10.241 -7.763 -1.365 1.00 97.50 92 THR A C 1
ATOM 653 O O . THR A 1 92 ? 9.706 -6.700 -1.660 1.00 97.50 92 THR A O 1
ATOM 656 N N . GLU A 1 93 ? 9.802 -8.530 -0.366 1.00 98.19 93 GLU A N 1
ATOM 657 C CA . GLU A 1 93 ? 8.690 -8.129 0.498 1.00 98.19 93 GLU A CA 1
ATOM 658 C C . GLU A 1 93 ? 9.096 -6.947 1.394 1.00 98.19 93 GLU A C 1
ATOM 660 O O . GLU A 1 93 ? 10.122 -6.994 2.079 1.00 98.19 93 GLU A O 1
ATOM 665 N N . CYS A 1 94 ? 8.271 -5.901 1.409 1.00 97.50 94 CYS A N 1
ATOM 666 C CA . CYS A 1 94 ? 8.301 -4.828 2.395 1.00 97.50 94 CYS A CA 1
ATOM 667 C C . CYS A 1 94 ? 7.113 -4.960 3.361 1.00 97.50 94 CYS A C 1
ATOM 669 O O . CYS A 1 94 ? 6.126 -5.644 3.075 1.00 97.50 94 CYS A O 1
ATOM 671 N N . SER A 1 95 ? 7.198 -4.301 4.519 1.00 97.25 95 SER A N 1
ATOM 672 C CA . SER A 1 95 ? 6.163 -4.394 5.552 1.00 97.25 95 SER A CA 1
ATOM 673 C C . SER A 1 95 ? 5.926 -3.078 6.287 1.00 97.25 95 SER A C 1
ATOM 675 O O . SER A 1 95 ? 6.885 -2.400 6.660 1.00 97.25 95 SER A O 1
ATOM 677 N N . CYS A 1 96 ? 4.664 -2.799 6.608 1.00 97.88 96 CYS A N 1
ATOM 678 C CA . CYS A 1 96 ? 4.216 -1.705 7.463 1.00 97.88 96 CYS A CA 1
ATOM 679 C C . CYS A 1 96 ? 3.437 -2.266 8.660 1.00 97.88 96 CYS A C 1
ATOM 681 O O . CYS A 1 96 ? 2.436 -2.963 8.485 1.00 97.88 96 CYS A O 1
ATOM 683 N N . ALA A 1 97 ? 3.861 -1.943 9.884 1.00 98.19 97 ALA A N 1
ATOM 684 C CA . ALA A 1 97 ? 3.086 -2.258 11.082 1.00 98.19 97 ALA A CA 1
ATOM 685 C C . ALA A 1 97 ? 2.020 -1.180 11.310 1.00 98.19 97 ALA A C 1
ATOM 687 O O . ALA A 1 97 ? 2.349 -0.005 11.474 1.00 98.19 97 ALA A O 1
ATOM 688 N N . ILE A 1 98 ? 0.752 -1.586 11.339 1.00 98.44 98 I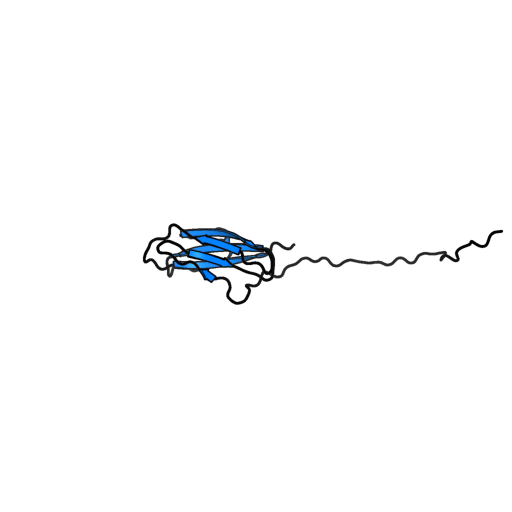LE A N 1
ATOM 689 C CA . ILE A 1 98 ? -0.394 -0.708 11.569 1.00 98.44 98 ILE A CA 1
ATOM 690 C C . ILE A 1 98 ? -0.946 -1.044 12.947 1.00 98.44 98 ILE A C 1
ATOM 692 O O . ILE A 1 98 ? -1.409 -2.156 13.189 1.00 98.44 98 ILE A O 1
ATOM 696 N N . THR A 1 99 ? -0.863 -0.087 13.861 1.00 97.81 99 THR A N 1
ATOM 697 C CA . THR A 1 99 ? -1.238 -0.245 15.268 1.00 97.81 99 THR A CA 1
ATOM 698 C C . THR A 1 99 ? -2.194 0.863 15.699 1.00 97.81 99 THR A C 1
ATOM 700 O O . THR A 1 99 ? -2.453 1.806 14.949 1.00 97.81 99 THR A O 1
ATOM 703 N N . GLU A 1 100 ? -2.702 0.761 16.930 1.00 97.44 100 GLU A N 1
ATOM 704 C CA . GLU A 1 100 ? -3.595 1.755 17.544 1.00 97.44 100 GLU A CA 1
ATOM 705 C C . GLU A 1 100 ? -4.934 1.919 16.804 1.00 97.44 100 GLU A C 1
ATOM 707 O O . GLU A 1 100 ? -5.506 3.009 16.761 1.00 97.44 100 GLU A O 1
ATOM 712 N N . LEU A 1 101 ? -5.438 0.833 16.215 1.00 98.00 101 LEU A N 1
ATOM 713 C CA . LEU A 1 101 ? -6.815 0.747 15.739 1.00 98.00 101 LEU A CA 1
ATOM 714 C C . LEU A 1 101 ? -7.755 0.399 16.898 1.00 98.00 101 LEU A C 1
ATOM 716 O O . LEU A 1 101 ? -7.332 -0.139 17.923 1.00 98.00 101 LEU A O 1
ATOM 720 N N . ALA A 1 102 ? -9.038 0.711 16.745 1.00 97.94 102 ALA A N 1
ATOM 721 C CA . ALA A 1 102 ? -10.040 0.299 17.715 1.00 97.94 102 ALA A CA 1
ATOM 722 C C . ALA A 1 102 ? -10.324 -1.204 17.570 1.00 97.94 102 ALA A C 1
ATOM 724 O O . ALA A 1 102 ? -10.419 -1.720 16.456 1.00 97.94 102 ALA A O 1
ATOM 725 N N . ALA A 1 103 ? -10.473 -1.888 18.705 1.00 96.81 103 ALA A N 1
ATOM 726 C CA . ALA A 1 103 ? -10.885 -3.286 18.740 1.00 96.81 103 ALA A CA 1
ATOM 727 C C . ALA A 1 103 ? -12.291 -3.471 18.146 1.00 96.81 103 ALA A C 1
ATOM 729 O O . ALA A 1 103 ? -13.101 -2.540 18.158 1.00 96.81 103 ALA A O 1
ATOM 730 N N . GLU A 1 104 ? -12.574 -4.675 17.636 1.00 95.75 104 GLU A N 1
ATOM 731 C CA . GLU A 1 104 ? -13.892 -5.066 17.099 1.00 95.75 104 GLU A CA 1
ATOM 732 C C . GLU A 1 104 ? -14.465 -4.072 16.064 1.00 95.75 104 GLU A C 1
ATOM 734 O O . GLU A 1 104 ? -15.675 -3.876 15.971 1.00 95.75 104 GLU A O 1
ATOM 739 N N . THR A 1 105 ? -13.589 -3.415 15.297 1.00 96.94 105 THR A N 1
ATOM 740 C CA . THR A 1 105 ? -13.955 -2.400 14.304 1.00 96.94 105 THR A CA 1
ATOM 741 C C . THR A 1 105 ? -13.483 -2.821 12.916 1.00 96.94 105 THR A C 1
ATOM 743 O O . THR A 1 105 ? -12.319 -3.173 12.732 1.00 96.94 105 THR A O 1
ATOM 746 N N . ASP A 1 106 ? -14.381 -2.754 11.933 1.00 96.31 106 ASP A N 1
ATOM 747 C CA . ASP A 1 106 ? -14.056 -3.025 10.533 1.00 96.31 106 ASP A CA 1
ATOM 748 C C . ASP A 1 106 ? -13.430 -1.795 9.850 1.00 96.31 106 ASP A C 1
ATOM 750 O O . ASP A 1 106 ? -13.905 -0.661 9.997 1.00 96.31 106 ASP A O 1
ATOM 754 N N . TYR A 1 107 ? -12.402 -2.033 9.034 1.00 97.50 107 TYR A N 1
ATOM 755 C CA . TYR A 1 107 ? -11.680 -1.012 8.271 1.00 97.50 107 TYR A CA 1
ATOM 756 C C . TYR A 1 107 ? -11.528 -1.422 6.803 1.00 97.50 107 TYR A C 1
ATOM 758 O O . TYR A 1 107 ? -11.474 -2.609 6.487 1.00 97.50 107 TYR A O 1
ATOM 766 N N . ASP A 1 108 ? -11.408 -0.430 5.923 1.00 98.06 108 ASP A N 1
ATOM 767 C CA . ASP A 1 108 ? -10.974 -0.604 4.535 1.00 98.06 108 ASP A CA 1
ATOM 768 C C . ASP A 1 108 ? -9.529 -0.083 4.398 1.00 98.06 108 ASP A C 1
ATOM 770 O O . ASP A 1 108 ? -9.186 0.967 4.946 1.00 98.06 108 ASP A O 1
ATOM 774 N N . VAL A 1 109 ? -8.665 -0.827 3.700 1.00 97.81 109 VAL A N 1
ATOM 775 C CA . VAL A 1 109 ? -7.241 -0.492 3.521 1.00 97.81 109 VAL A CA 1
ATOM 776 C C . VAL A 1 109 ? -6.959 -0.309 2.038 1.00 97.81 109 VAL A C 1
ATOM 778 O O . VAL A 1 109 ? -7.182 -1.224 1.248 1.00 97.81 109 VAL A O 1
ATOM 781 N N . TYR A 1 110 ? -6.435 0.856 1.677 1.00 98.19 110 TYR A N 1
ATOM 782 C CA . TYR A 1 110 ? -6.057 1.209 0.312 1.00 98.19 110 TYR A CA 1
ATOM 783 C C . TYR A 1 110 ? -4.540 1.298 0.225 1.00 98.19 110 TYR A C 1
ATOM 785 O O . TYR A 1 110 ? -3.899 1.812 1.143 1.00 98.19 110 TYR A O 1
ATOM 793 N N . VAL A 1 111 ? -3.970 0.768 -0.854 1.00 97.88 111 VAL A N 1
ATOM 794 C CA . VAL A 1 111 ? -2.520 0.649 -1.035 1.00 97.88 111 VAL A CA 1
ATOM 795 C C . VAL A 1 111 ? -2.161 1.056 -2.458 1.00 97.88 111 VAL A C 1
ATOM 797 O O . VAL A 1 111 ? -2.803 0.610 -3.408 1.00 97.88 111 VAL A O 1
ATOM 800 N N . VAL A 1 112 ? -1.128 1.880 -2.600 1.00 97.06 112 VAL A N 1
ATOM 801 C CA . VAL A 1 112 ? -0.587 2.342 -3.884 1.00 97.06 112 VAL A CA 1
ATOM 802 C C . VAL A 1 112 ? 0.907 2.046 -3.917 1.00 97.06 112 VAL A C 1
ATOM 804 O O . VAL A 1 112 ? 1.585 2.202 -2.903 1.00 97.06 112 VAL A O 1
ATOM 807 N N . ALA A 1 113 ? 1.404 1.599 -5.068 1.00 94.75 113 ALA A N 1
ATOM 808 C CA . ALA A 1 113 ? 2.831 1.531 -5.349 1.00 94.75 113 ALA A CA 1
ATOM 809 C C . ALA A 1 113 ? 3.197 2.657 -6.324 1.00 94.75 113 ALA A C 1
ATOM 811 O O . ALA A 1 113 ? 2.479 2.891 -7.296 1.00 94.75 113 ALA A O 1
ATOM 812 N N . GLU A 1 114 ? 4.296 3.342 -6.046 1.00 92.38 114 GLU A N 1
ATOM 813 C CA . GLU A 1 114 ? 4.873 4.401 -6.871 1.00 92.38 114 GLU A CA 1
ATOM 814 C C . GLU A 1 114 ? 6.253 3.966 -7.357 1.00 92.38 114 GLU A C 1
ATOM 816 O O . GLU A 1 114 ? 7.031 3.395 -6.588 1.00 92.38 114 GLU A O 1
ATOM 821 N N . ASP A 1 115 ? 6.534 4.234 -8.628 1.00 87.06 115 ASP A N 1
ATOM 822 C CA . ASP A 1 115 ? 7.828 3.976 -9.248 1.00 87.06 115 ASP A CA 1
ATOM 823 C C . ASP A 1 115 ? 8.899 4.969 -8.765 1.00 87.06 115 ASP A C 1
ATOM 825 O O . ASP A 1 115 ? 8.639 6.168 -8.669 1.00 87.06 115 ASP A O 1
ATOM 829 N N . ASN A 1 116 ? 10.119 4.484 -8.524 1.00 73.69 116 ASN A N 1
ATOM 830 C CA . ASN A 1 116 ? 11.292 5.319 -8.249 1.00 73.69 116 ASN A CA 1
ATOM 831 C C . ASN A 1 116 ? 12.382 5.217 -9.339 1.00 73.69 116 ASN A C 1
ATOM 833 O O . ASN A 1 116 ? 13.435 5.849 -9.191 1.00 73.69 116 ASN A O 1
ATOM 837 N N . ALA A 1 117 ? 12.194 4.418 -10.392 1.00 61.09 117 ALA A N 1
ATOM 838 C CA . ALA A 1 117 ? 13.097 4.340 -11.531 1.00 61.09 117 ALA A CA 1
ATOM 839 C C . ALA A 1 117 ? 12.810 5.502 -12.499 1.00 61.09 117 ALA A C 1
ATOM 841 O O . ALA A 1 117 ? 11.694 5.686 -12.967 1.00 61.09 117 ALA A O 1
ATOM 842 N N . HIS A 1 118 ? 13.814 6.345 -12.748 1.00 51.56 118 HIS A N 1
ATOM 843 C CA . HIS A 1 118 ? 13.814 7.415 -13.756 1.00 51.56 118 HIS A CA 1
ATOM 844 C C . HIS A 1 118 ? 15.136 7.361 -14.525 1.00 51.56 118 HIS A C 1
ATOM 846 O O . HIS A 1 118 ? 16.184 7.098 -13.880 1.00 51.56 118 HIS A O 1
#